Protein AF-A0A8J7GPW2-F1 (afdb_monomer)

pLDDT: mean 76.75, std 20.21, range [40.91, 94.44]

Organism: NCBI:txid619741

Nearest PDB structures (foldseek):
  8rkc-assembly1_B  TM=3.381E-01  e=9.213E+00  Pseudomonas phage JBD30
  4njc-assembly1_A  TM=2.355E-01  e=5.755E+00  Geobacillus stearothermophilus

Mean predicted aligned error: 12.96 Å

Secondary structure (DSSP, 8-state):
-EEEESS-EEEEETTEEEEE-TT-EEEHHHHHHHHHTT-SEEETTS-----------------------

Solvent-accessible surface area (backbone atoms only — not comparable to full-atom values): 4519 Å² total; per-residue (Å²): 96,38,22,27,25,70,48,67,48,74,46,83,53,96,96,38,80,46,78,41,48,56,68,37,76,39,54,47,70,62,23,47,48,37,59,77,71,65,47,69,54,46,60,61,90,53,77,71,80,67,76,76,82,60,77,79,77,78,81,85,86,79,89,87,84,85,88,89,134

Sequence (69 aa):
MRVTAREAFSAYFQYQVHQLAAGQQVDGDLADYLLASGAPVDPEGGDQPRRRGRPAKDKESARAAPGDG

Structure (mmCIF, N/CA/C/O backbone):
data_AF-A0A8J7GPW2-F1
#
_entry.id   AF-A0A8J7GPW2-F1
#
loop_
_atom_site.group_PDB
_atom_site.id
_atom_site.type_symbol
_atom_site.label_atom_id
_atom_site.label_alt_id
_atom_site.label_comp_id
_atom_site.label_asym_id
_atom_site.label_entity_id
_atom_site.label_seq_id
_atom_site.pdbx_PDB_ins_code
_atom_site.Cartn_x
_atom_site.Cartn_y
_atom_site.Cartn_z
_atom_site.occupancy
_atom_site.B_iso_or_equiv
_atom_site.auth_seq_id
_atom_site.auth_comp_id
_atom_site.auth_asym_id
_atom_site.auth_atom_id
_atom_site.pdbx_PDB_model_num
ATOM 1 N N . MET A 1 1 ? 4.117 -8.653 -5.687 1.00 82.62 1 MET A N 1
ATOM 2 C CA . MET A 1 1 ? 4.018 -7.192 -5.882 1.00 82.62 1 MET A CA 1
ATOM 3 C C . MET A 1 1 ? 4.870 -6.509 -4.818 1.00 82.62 1 MET A C 1
ATOM 5 O O . MET A 1 1 ? 4.877 -7.008 -3.697 1.00 82.62 1 MET A O 1
ATOM 9 N N . ARG A 1 2 ? 5.586 -5.426 -5.139 1.00 90.06 2 ARG A N 1
ATOM 10 C CA . ARG A 1 2 ? 6.262 -4.569 -4.150 1.00 90.06 2 ARG A CA 1
ATOM 11 C C . ARG A 1 2 ? 5.959 -3.109 -4.472 1.00 90.06 2 ARG A C 1
ATOM 13 O O . ARG A 1 2 ? 5.938 -2.736 -5.642 1.00 90.06 2 ARG A O 1
ATOM 20 N N . VAL A 1 3 ? 5.692 -2.307 -3.451 1.00 91.88 3 VAL A N 1
ATOM 21 C CA . VAL A 1 3 ? 5.421 -0.873 -3.569 1.00 91.88 3 VAL A CA 1
ATOM 22 C C . VAL A 1 3 ? 6.207 -0.101 -2.512 1.00 91.88 3 VAL A C 1
ATOM 24 O O . VAL A 1 3 ? 6.526 -0.634 -1.454 1.00 91.88 3 VAL A O 1
ATOM 27 N N . THR A 1 4 ? 6.496 1.163 -2.783 1.00 94.12 4 THR A N 1
ATOM 28 C CA . THR A 1 4 ? 7.148 2.093 -1.861 1.00 94.12 4 THR A CA 1
ATOM 29 C C . THR A 1 4 ? 6.173 3.203 -1.508 1.00 94.12 4 THR A C 1
ATOM 31 O O . THR A 1 4 ? 5.670 3.889 -2.395 1.00 94.12 4 THR A O 1
ATOM 34 N N . ALA A 1 5 ? 5.891 3.408 -0.226 1.00 92.62 5 ALA A N 1
ATOM 35 C CA . ALA A 1 5 ? 5.050 4.514 0.221 1.00 92.62 5 ALA A CA 1
ATOM 36 C C . ALA A 1 5 ? 5.682 5.865 -0.152 1.00 92.62 5 ALA A C 1
ATOM 38 O O . ALA A 1 5 ? 6.839 6.128 0.166 1.00 92.62 5 ALA A O 1
ATOM 39 N N . ARG A 1 6 ? 4.935 6.735 -0.836 1.00 91.06 6 ARG A N 1
ATOM 40 C CA . ARG A 1 6 ? 5.413 8.062 -1.266 1.00 91.06 6 ARG A CA 1
ATOM 41 C C . ARG A 1 6 ? 5.424 9.066 -0.117 1.00 91.06 6 ARG A C 1
ATOM 43 O O . ARG A 1 6 ? 6.269 9.953 -0.085 1.00 91.06 6 ARG A O 1
ATOM 50 N N . GLU A 1 7 ? 4.504 8.906 0.824 1.00 93.06 7 GLU A N 1
ATOM 51 C CA . GLU A 1 7 ? 4.361 9.726 2.026 1.00 93.06 7 GLU A CA 1
ATOM 52 C C . GLU A 1 7 ? 3.983 8.849 3.224 1.00 93.06 7 GLU A C 1
ATOM 54 O O . GLU A 1 7 ? 3.734 7.655 3.065 1.00 93.06 7 GLU A O 1
ATOM 59 N N . ALA A 1 8 ? 3.984 9.421 4.429 1.00 94.19 8 ALA A N 1
ATOM 60 C CA . ALA A 1 8 ? 3.578 8.692 5.623 1.00 94.19 8 ALA A CA 1
ATOM 61 C C . ALA A 1 8 ? 2.047 8.644 5.723 1.00 94.19 8 ALA A C 1
ATOM 63 O O . ALA A 1 8 ? 1.399 9.690 5.724 1.00 94.19 8 ALA A O 1
ATOM 64 N N . PHE A 1 9 ? 1.465 7.450 5.830 1.00 93.81 9 PHE A N 1
ATOM 65 C CA . PHE A 1 9 ? 0.016 7.279 5.952 1.00 93.81 9 PHE A CA 1
ATOM 66 C C . PHE A 1 9 ? -0.359 5.991 6.685 1.00 93.81 9 PHE A C 1
ATOM 68 O O . PHE A 1 9 ? 0.457 5.093 6.889 1.00 93.81 9 PHE A O 1
ATOM 75 N N . SER A 1 10 ? -1.629 5.905 7.072 1.00 93.25 10 SER A N 1
ATOM 76 C CA . SER A 1 10 ? -2.211 4.728 7.712 1.00 93.25 10 SER A CA 1
ATOM 77 C C . SER A 1 10 ? -3.144 4.025 6.735 1.00 93.25 10 SER A C 1
ATOM 79 O O . SER A 1 10 ? -4.115 4.621 6.273 1.00 93.25 10 SER A O 1
ATOM 81 N N . ALA A 1 11 ? -2.872 2.759 6.436 1.00 91.44 11 ALA A N 1
ATOM 82 C CA . ALA A 1 11 ? -3.730 1.917 5.614 1.00 91.44 11 ALA A CA 1
ATOM 83 C C . ALA A 1 11 ? -4.548 0.974 6.496 1.00 91.44 11 ALA A C 1
ATOM 85 O O . ALA A 1 11 ? -4.009 0.354 7.412 1.00 91.44 11 ALA A O 1
ATOM 86 N N . TYR A 1 12 ? -5.841 0.835 6.212 1.00 93.38 12 TYR A N 1
ATOM 87 C CA . TYR A 1 12 ? -6.665 -0.177 6.864 1.00 93.38 12 TYR A CA 1
ATOM 88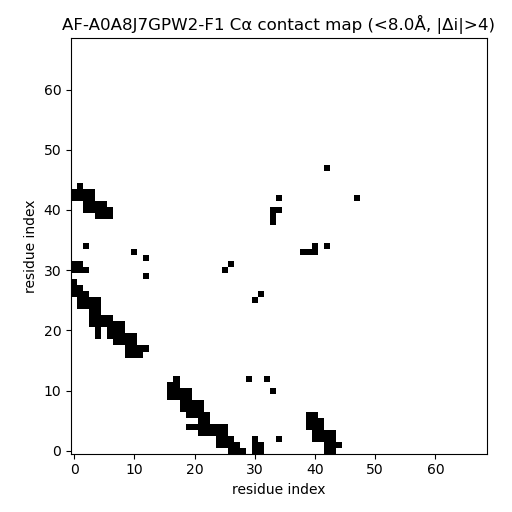 C C . TYR A 1 12 ? -6.649 -1.453 6.028 1.00 93.38 12 TYR A C 1
ATOM 90 O O . TYR A 1 12 ? -7.138 -1.445 4.899 1.00 93.38 12 TYR A O 1
ATOM 98 N N . PHE A 1 13 ? -6.076 -2.528 6.559 1.00 93.00 13 PHE A N 1
ATOM 99 C CA . PHE A 1 13 ? -5.943 -3.812 5.875 1.00 93.00 13 PHE A CA 1
ATOM 100 C C . PHE A 1 13 ? -6.157 -4.953 6.873 1.00 93.00 13 PHE A C 1
ATOM 102 O O . PHE A 1 13 ? -5.653 -4.903 7.989 1.00 93.00 13 PHE A O 1
ATOM 109 N N . GLN A 1 14 ? -6.956 -5.959 6.501 1.00 91.81 14 GLN A N 1
ATOM 110 C CA . GLN A 1 14 ? -7.312 -7.098 7.367 1.00 91.81 14 GLN A CA 1
ATOM 111 C C . GLN A 1 14 ? -7.752 -6.707 8.791 1.00 91.81 14 GLN A C 1
ATOM 113 O O . GLN A 1 14 ? -7.330 -7.298 9.781 1.00 91.81 14 GLN A O 1
ATOM 118 N N . TYR A 1 15 ? -8.618 -5.698 8.894 1.00 93.38 15 TYR A N 1
ATOM 119 C CA . TYR A 1 15 ? -9.120 -5.170 10.167 1.00 93.38 15 TYR A CA 1
ATOM 120 C C . TYR A 1 15 ? -8.048 -4.564 11.094 1.00 93.38 15 TYR A C 1
ATOM 122 O O . TYR A 1 15 ? -8.328 -4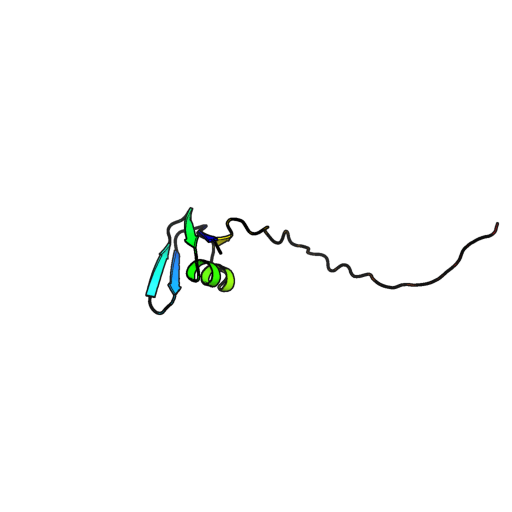.282 12.260 1.00 93.38 15 TYR A O 1
ATOM 130 N N . GLN A 1 16 ? -6.839 -4.323 10.584 1.00 91.81 16 GLN A N 1
ATOM 131 C CA . GLN A 1 16 ? -5.739 -3.687 11.299 1.00 91.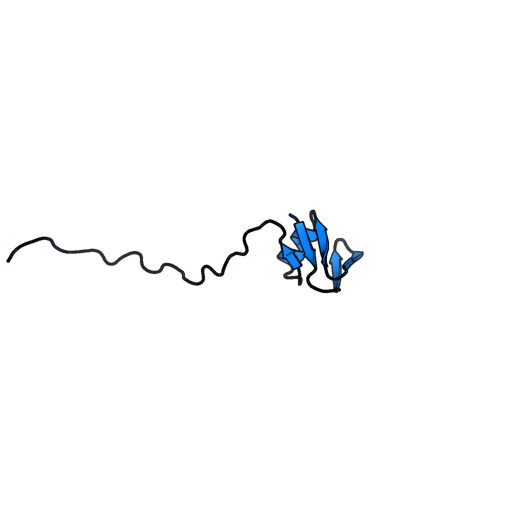81 16 GLN A CA 1
ATOM 132 C C . GLN A 1 16 ? -5.290 -2.403 10.597 1.00 91.81 16 GLN A C 1
ATOM 134 O O . GLN A 1 16 ? -5.405 -2.247 9.380 1.00 91.81 16 GLN A O 1
ATOM 139 N N . VAL A 1 17 ? -4.780 -1.458 11.388 1.00 93.12 17 VAL A N 1
ATOM 140 C CA . VAL A 1 17 ? -4.179 -0.223 10.877 1.00 93.12 17 VAL A CA 1
ATOM 141 C C . VAL A 1 17 ? -2.684 -0.456 10.687 1.00 93.12 17 VAL A C 1
ATOM 143 O O . VAL A 1 17 ? -1.955 -0.649 11.658 1.00 93.12 17 VAL A O 1
ATOM 146 N N . HIS A 1 18 ? -2.227 -0.391 9.442 1.00 92.81 18 HIS A N 1
ATOM 147 C CA . HIS A 1 18 ? -0.817 -0.431 9.079 1.00 92.81 18 HIS A CA 1
ATOM 148 C C . HIS A 1 18 ? -0.299 0.991 8.883 1.00 92.81 18 HIS A C 1
ATOM 150 O O . HIS A 1 18 ? -0.711 1.685 7.955 1.00 92.81 18 HIS A O 1
ATOM 156 N N . GLN A 1 19 ? 0.603 1.424 9.761 1.00 93.50 19 GLN A N 1
ATOM 157 C CA . GLN A 1 19 ? 1.285 2.709 9.629 1.00 93.50 19 GLN A CA 1
ATOM 158 C C . GLN A 1 19 ? 2.510 2.540 8.735 1.00 93.50 19 GLN A C 1
ATOM 160 O O . GLN A 1 19 ? 3.382 1.715 9.010 1.00 93.50 19 GLN A O 1
ATOM 165 N N . LEU A 1 20 ? 2.552 3.317 7.660 1.00 94.44 20 LEU A N 1
ATOM 166 C CA . LEU A 1 20 ? 3.623 3.312 6.678 1.00 94.44 20 LEU A CA 1
ATOM 167 C C . LEU A 1 20 ? 4.344 4.652 6.738 1.00 94.44 20 LEU A C 1
ATOM 169 O O . LEU A 1 20 ? 3.708 5.706 6.728 1.00 94.44 20 LEU A O 1
ATOM 173 N N . ALA A 1 21 ? 5.670 4.614 6.806 1.00 94.19 21 ALA A N 1
ATOM 174 C CA . ALA A 1 21 ? 6.513 5.794 6.693 1.00 94.19 21 ALA A CA 1
ATOM 175 C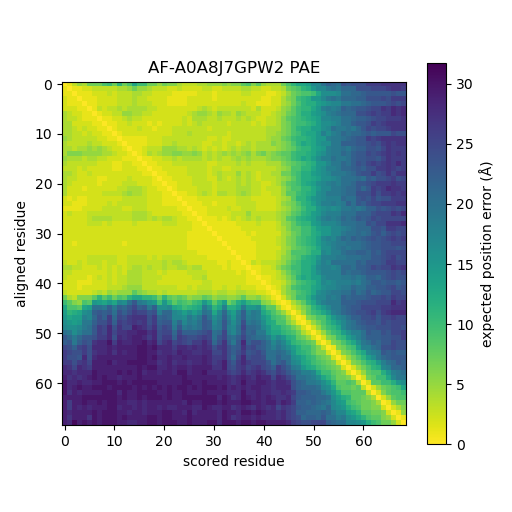 C . ALA A 1 21 ? 6.764 6.152 5.221 1.00 94.19 21 ALA A C 1
ATOM 177 O O . ALA A 1 21 ? 6.727 5.297 4.337 1.00 94.19 21 ALA A O 1
ATOM 178 N N . ALA A 1 22 ? 7.083 7.419 4.958 1.00 93.31 22 ALA A N 1
ATOM 179 C CA . ALA A 1 22 ? 7.533 7.838 3.635 1.00 93.31 22 ALA A CA 1
ATOM 180 C C . ALA A 1 22 ? 8.810 7.072 3.240 1.00 93.31 22 ALA A C 1
ATOM 182 O O . ALA A 1 22 ? 9.763 6.997 4.015 1.00 93.31 22 ALA A O 1
ATOM 183 N N . GLY A 1 23 ? 8.822 6.493 2.042 1.00 91.94 23 GLY A N 1
ATOM 184 C CA . GLY A 1 23 ? 9.896 5.635 1.542 1.00 91.94 23 GLY A CA 1
ATOM 185 C C . GLY A 1 23 ? 9.862 4.195 2.063 1.00 91.94 23 GLY A C 1
ATOM 186 O O . GLY A 1 23 ? 10.751 3.415 1.728 1.00 91.94 23 GLY A O 1
ATOM 187 N N . GLN A 1 24 ? 8.866 3.811 2.867 1.00 93.38 24 GLN A N 1
ATOM 188 C CA . GLN A 1 24 ? 8.759 2.444 3.368 1.00 93.38 24 GLN A CA 1
ATOM 189 C C . GLN A 1 24 ? 8.357 1.487 2.244 1.00 93.38 24 GLN A C 1
ATOM 191 O O . GLN A 1 24 ? 7.322 1.667 1.598 1.00 93.38 24 GLN A O 1
ATOM 196 N N . GLN A 1 25 ? 9.171 0.452 2.040 1.00 92.62 25 GLN A N 1
ATOM 197 C CA . GLN A 1 25 ? 8.853 -0.638 1.127 1.00 92.62 25 GLN A CA 1
ATOM 198 C C . GLN A 1 25 ? 7.854 -1.595 1.771 1.00 92.62 25 GLN A C 1
ATOM 200 O O . GLN A 1 25 ? 7.976 -1.964 2.941 1.00 92.62 25 GLN A O 1
ATOM 205 N N . VAL A 1 26 ? 6.871 -1.997 0.981 1.00 92.31 26 VAL A N 1
ATOM 206 C CA . VAL A 1 26 ? 5.811 -2.924 1.352 1.00 92.31 26 VAL A CA 1
ATOM 207 C C . VAL A 1 26 ? 5.686 -3.958 0.246 1.00 92.31 26 VAL A C 1
ATOM 209 O O . VAL A 1 26 ? 5.674 -3.613 -0.937 1.00 92.31 26 VAL A O 1
ATOM 212 N N . ASP A 1 27 ? 5.585 -5.229 0.610 1.00 93.44 27 ASP A N 1
ATOM 213 C CA . ASP A 1 27 ? 5.411 -6.334 -0.329 1.00 93.44 27 ASP A CA 1
ATOM 214 C C . ASP A 1 27 ? 4.190 -7.207 0.013 1.00 93.44 27 ASP A C 1
ATOM 216 O O . ASP A 1 27 ? 3.491 -6.981 1.004 1.00 93.44 27 ASP A O 1
ATOM 220 N N . GLY A 1 28 ? 3.888 -8.156 -0.875 1.00 91.75 28 GLY A N 1
ATOM 221 C CA . GLY A 1 28 ? 2.792 -9.115 -0.707 1.00 91.75 28 GLY A CA 1
ATOM 222 C C . GLY A 1 28 ? 1.396 -8.522 -0.935 1.00 91.75 28 GLY A C 1
ATOM 223 O O . GLY A 1 28 ? 1.233 -7.571 -1.702 1.00 91.75 28 GLY A O 1
ATOM 224 N N . ASP A 1 29 ? 0.387 -9.099 -0.277 1.00 93.62 29 ASP A N 1
ATOM 225 C CA . ASP A 1 29 ? -1.019 -8.677 -0.379 1.00 93.62 29 ASP A CA 1
ATOM 226 C C . ASP A 1 29 ? -1.254 -7.234 0.069 1.00 93.62 29 ASP A C 1
ATOM 228 O O . ASP A 1 29 ? -2.094 -6.544 -0.501 1.00 93.62 29 ASP A O 1
ATOM 232 N N . LEU A 1 30 ? -0.500 -6.742 1.060 1.00 92.25 30 LEU A N 1
ATOM 233 C CA . LEU A 1 30 ? -0.615 -5.345 1.474 1.00 92.25 30 LEU A CA 1
ATOM 234 C C . LEU A 1 30 ? -0.176 -4.417 0.333 1.00 92.25 30 LEU A C 1
ATOM 236 O O . LEU A 1 30 ? -0.831 -3.414 0.079 1.00 92.25 30 LEU A O 1
ATOM 240 N N . ALA A 1 31 ? 0.884 -4.763 -0.400 1.00 92.31 31 ALA A N 1
ATOM 241 C CA . ALA A 1 31 ? 1.329 -3.988 -1.556 1.00 92.31 31 ALA A CA 1
ATOM 242 C C . ALA A 1 31 ? 0.303 -3.991 -2.701 1.00 92.31 31 ALA A C 1
ATOM 244 O O . ALA A 1 31 ? 0.074 -2.950 -3.318 1.00 92.31 31 ALA A O 1
ATOM 245 N N . ASP A 1 32 ? -0.322 -5.141 -2.965 1.00 92.19 32 ASP A N 1
ATOM 246 C CA . ASP A 1 32 ? -1.396 -5.275 -3.958 1.00 92.19 32 ASP A CA 1
ATOM 247 C C . ASP A 1 32 ? -2.624 -4.438 -3.573 1.00 92.19 32 ASP A C 1
ATOM 249 O O . ASP A 1 32 ? -3.095 -3.616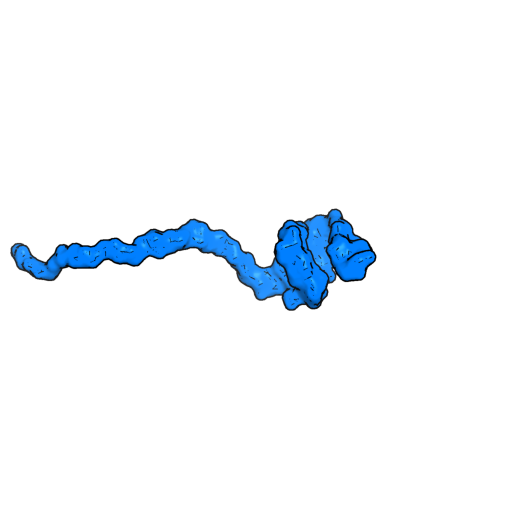 -4.359 1.00 92.19 32 ASP A O 1
ATOM 253 N N . TYR A 1 33 ? -3.059 -4.543 -2.315 1.00 93.06 33 TYR A N 1
ATOM 254 C CA . TYR A 1 33 ? -4.159 -3.759 -1.765 1.00 93.06 33 TYR A CA 1
ATOM 255 C C . TYR A 1 33 ? -3.897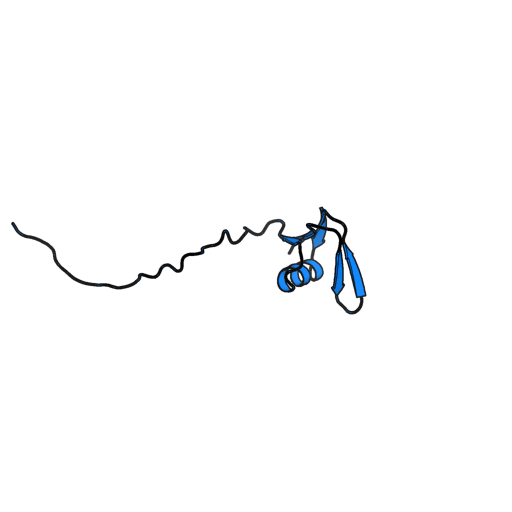 -2.253 -1.834 1.00 93.06 33 TYR A C 1
ATOM 257 O O . TYR A 1 33 ? -4.772 -1.495 -2.247 1.00 93.06 33 TYR A O 1
ATOM 265 N N . LEU A 1 34 ? -2.698 -1.802 -1.459 1.00 92.19 34 LEU A N 1
ATOM 266 C CA . LEU A 1 34 ? -2.325 -0.387 -1.521 1.00 92.19 34 LEU A CA 1
ATOM 267 C C . LEU A 1 34 ? -2.374 0.142 -2.955 1.00 92.19 34 LEU A C 1
ATOM 269 O O . LEU A 1 34 ? -2.885 1.240 -3.185 1.00 92.19 34 LEU A O 1
ATOM 273 N N . LEU A 1 35 ? -1.895 -0.645 -3.921 1.00 90.25 35 LEU A N 1
ATOM 274 C CA . LEU A 1 35 ? -1.979 -0.285 -5.331 1.00 90.25 35 LEU A CA 1
ATOM 275 C C . LEU A 1 35 ? -3.440 -0.235 -5.809 1.00 90.25 35 LEU A C 1
ATOM 277 O O . LEU A 1 35 ? -3.850 0.751 -6.420 1.00 90.25 35 LEU A O 1
ATOM 281 N N . ALA A 1 36 ? -4.232 -1.266 -5.511 1.00 90.94 36 ALA A N 1
ATOM 282 C CA . ALA A 1 36 ? -5.631 -1.374 -5.923 1.00 90.94 36 ALA A CA 1
ATOM 283 C C . ALA A 1 36 ? -6.522 -0.297 -5.281 1.00 90.94 36 ALA A C 1
ATOM 285 O O . ALA A 1 36 ? -7.434 0.225 -5.921 1.00 90.94 36 ALA A O 1
ATOM 286 N N . SER A 1 37 ? -6.231 0.076 -4.035 1.00 90.19 37 SER A N 1
ATOM 287 C CA . SER A 1 37 ? -6.924 1.132 -3.294 1.00 90.19 37 SER A CA 1
ATOM 288 C C . SER A 1 37 ? -6.549 2.543 -3.766 1.00 90.19 37 SER A C 1
ATOM 290 O O . SER A 1 37 ? -7.158 3.509 -3.304 1.00 90.19 37 SER A O 1
ATOM 292 N N . GLY A 1 38 ? -5.547 2.693 -4.639 1.00 89.25 38 GLY A N 1
ATOM 293 C CA . GLY A 1 38 ? -5.048 4.000 -5.072 1.00 89.25 38 GLY A CA 1
ATOM 294 C C . GLY A 1 38 ? -4.318 4.766 -3.967 1.00 89.25 38 GLY A C 1
ATOM 295 O O . GLY A 1 38 ? -4.309 5.998 -3.975 1.00 89.25 38 GLY A O 1
ATOM 296 N N . ALA A 1 39 ? -3.731 4.054 -3.002 1.00 90.75 39 ALA A N 1
ATOM 297 C CA . ALA A 1 39 ? -2.911 4.658 -1.961 1.00 90.75 39 ALA A CA 1
ATOM 298 C C . ALA A 1 39 ? -1.687 5.369 -2.579 1.00 90.75 39 ALA A C 1
ATOM 300 O O . ALA A 1 39 ? -1.266 5.019 -3.688 1.00 90.75 39 ALA A O 1
ATOM 301 N N . PRO A 1 40 ? -1.081 6.352 -1.885 1.00 91.25 40 PRO A N 1
ATOM 302 C CA . PRO A 1 40 ? 0.080 7.082 -2.388 1.00 91.25 40 PRO A CA 1
ATOM 303 C C . PRO A 1 40 ?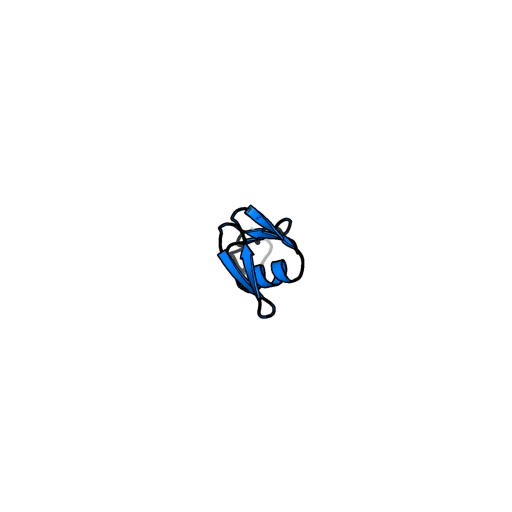 1.344 6.210 -2.310 1.00 91.25 40 PRO A C 1
ATOM 305 O O . PRO A 1 40 ? 2.237 6.442 -1.500 1.00 91.25 40 PRO A O 1
ATOM 308 N N . VAL A 1 41 ? 1.425 5.187 -3.157 1.00 92.00 41 VAL A N 1
ATOM 309 C CA . VAL A 1 41 ? 2.538 4.238 -3.253 1.00 92.00 41 VAL A CA 1
ATOM 310 C C . VAL A 1 41 ? 3.084 4.192 -4.682 1.00 92.00 41 VAL A C 1
ATOM 312 O O . VAL A 1 41 ? 2.361 4.461 -5.640 1.00 92.00 41 VAL A O 1
ATOM 315 N N . ASP A 1 42 ? 4.366 3.878 -4.829 1.00 91.19 42 ASP A N 1
ATOM 316 C CA . ASP A 1 42 ? 5.057 3.717 -6.108 1.00 91.19 42 ASP A CA 1
ATOM 317 C C . ASP A 1 42 ? 5.428 2.236 -6.307 1.00 91.19 42 ASP A C 1
ATOM 319 O O . ASP A 1 42 ? 6.078 1.664 -5.432 1.00 91.19 42 ASP A O 1
ATOM 323 N N . PRO A 1 43 ? 4.986 1.561 -7.380 1.00 88.69 43 PRO A N 1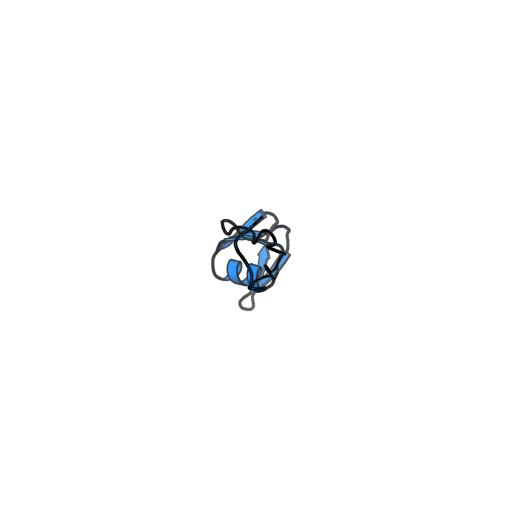
ATOM 324 C CA . PRO A 1 43 ? 5.293 0.150 -7.589 1.00 88.69 43 PRO A CA 1
ATOM 325 C C . PRO A 1 43 ? 6.776 -0.056 -7.925 1.00 88.69 43 PRO A C 1
ATOM 327 O O . PRO A 1 43 ? 7.254 0.362 -8.977 1.00 88.69 43 PRO A O 1
ATOM 330 N N . GLU A 1 44 ? 7.506 -0.778 -7.072 1.00 77.81 44 GLU A N 1
ATOM 331 C CA . GLU A 1 44 ? 8.878 -1.179 -7.381 1.00 77.81 44 GLU A CA 1
ATOM 332 C C . GLU A 1 44 ? 8.866 -2.339 -8.382 1.00 77.81 44 GLU A C 1
ATOM 334 O O . GLU A 1 44 ? 8.492 -3.467 -8.059 1.00 77.81 44 GLU A O 1
ATOM 339 N N . GLY A 1 45 ? 9.292 -2.057 -9.615 1.00 64.44 45 GLY A N 1
ATOM 340 C CA . GLY A 1 45 ? 9.535 -3.072 -10.647 1.00 64.44 45 GLY A CA 1
ATOM 341 C C . GLY A 1 45 ? 8.388 -3.319 -11.628 1.00 64.44 45 GLY A C 1
ATOM 342 O O . GLY A 1 45 ? 8.516 -4.175 -12.500 1.00 64.44 45 GLY A O 1
ATOM 343 N N . GLY A 1 46 ? 7.294 -2.567 -11.539 1.00 54.12 46 GLY A N 1
ATOM 344 C CA . GLY A 1 46 ? 6.262 -2.539 -12.568 1.00 54.12 46 GLY A CA 1
ATOM 345 C C . GLY A 1 46 ? 6.348 -1.224 -13.309 1.00 54.12 46 GLY A C 1
ATOM 346 O O . GLY A 1 46 ? 5.973 -0.206 -12.737 1.00 54.12 46 GLY A O 1
ATOM 347 N N . ASP A 1 47 ? 6.870 -1.272 -14.539 1.00 50.53 47 ASP A N 1
ATOM 348 C CA . ASP A 1 47 ? 6.639 -0.306 -15.615 1.00 50.53 47 ASP A CA 1
ATOM 349 C C . ASP A 1 47 ? 5.433 0.562 -15.259 1.00 50.53 47 ASP A C 1
ATOM 351 O O . ASP A 1 47 ? 4.299 0.070 -15.250 1.00 50.53 47 ASP A O 1
ATOM 355 N N . GLN A 1 48 ? 5.674 1.826 -14.872 1.00 49.19 48 GLN A N 1
ATOM 356 C CA . GLN A 1 48 ? 4.591 2.799 -14.876 1.00 49.19 48 GLN A CA 1
ATOM 357 C C . GLN A 1 48 ? 3.850 2.525 -16.180 1.00 49.19 48 GLN A C 1
ATOM 359 O O . GLN A 1 48 ? 4.523 2.512 -17.218 1.00 49.19 48 GLN A O 1
ATOM 364 N N . PRO A 1 49 ? 2.522 2.330 -16.198 1.00 53.19 49 PRO A N 1
ATOM 365 C CA . PRO A 1 49 ? 1.807 2.571 -17.423 1.00 53.19 49 PRO A CA 1
ATOM 366 C C . PRO A 1 49 ? 2.029 4.060 -17.680 1.00 53.19 49 PRO A C 1
ATOM 368 O O . PRO A 1 49 ? 1.233 4.905 -17.270 1.00 53.19 49 PRO A O 1
ATOM 371 N N . ARG A 1 50 ? 3.160 4.403 -18.326 1.00 54.06 50 ARG A N 1
ATOM 372 C CA . ARG A 1 50 ? 3.357 5.622 -19.087 1.00 54.06 50 ARG A CA 1
ATOM 373 C C . ARG A 1 50 ? 2.058 5.710 -19.812 1.00 54.06 50 ARG A C 1
ATOM 375 O O . ARG A 1 50 ? 1.801 4.842 -20.642 1.00 54.06 50 ARG A O 1
ATOM 382 N N . ARG A 1 51 ? 1.232 6.668 -19.391 1.00 55.00 51 ARG A N 1
ATOM 383 C CA . ARG A 1 51 ? -0.061 6.992 -19.967 1.00 55.00 51 ARG A CA 1
ATOM 384 C C . ARG A 1 51 ? 0.029 6.668 -21.449 1.00 55.00 51 ARG A C 1
ATOM 386 O O . ARG A 1 51 ? 0.491 7.494 -22.232 1.00 55.00 51 ARG A O 1
ATOM 393 N N . ARG A 1 52 ? -0.428 5.481 -21.860 1.00 51.94 52 ARG A N 1
ATOM 394 C CA . ARG A 1 52 ? -0.703 5.184 -23.262 1.00 51.94 52 ARG A CA 1
ATOM 395 C C . ARG A 1 52 ? -2.063 5.815 -23.514 1.00 51.94 52 ARG A C 1
ATOM 397 O O . ARG A 1 52 ? -3.025 5.184 -23.924 1.00 51.94 52 ARG A O 1
ATOM 404 N N . GLY A 1 53 ? -2.128 7.108 -23.193 1.00 47.44 53 GLY A N 1
ATOM 405 C CA . GLY A 1 53 ? -3.136 8.051 -23.599 1.00 47.44 53 GLY A CA 1
ATOM 406 C C . GLY A 1 53 ? -2.908 8.314 -25.072 1.00 47.44 53 GLY A C 1
ATOM 407 O O . GLY A 1 53 ? -2.459 9.379 -25.468 1.00 47.44 53 GLY A O 1
ATOM 408 N N . ARG A 1 54 ? -3.187 7.295 -25.872 1.00 46.72 54 ARG A N 1
ATOM 409 C CA . ARG A 1 54 ? -4.009 7.437 -27.056 1.00 46.72 54 ARG A CA 1
ATOM 410 C C . ARG A 1 54 ? -4.568 6.053 -27.351 1.00 46.72 54 ARG A C 1
ATOM 412 O O . ARG A 1 54 ? -3.777 5.150 -27.635 1.00 46.72 54 ARG A O 1
ATOM 419 N N . PRO A 1 55 ? -5.896 5.850 -27.308 1.00 48.41 55 PRO A N 1
ATOM 420 C CA . PRO A 1 55 ? -6.448 4.771 -28.101 1.00 48.41 55 PRO A CA 1
ATOM 421 C C . PRO A 1 55 ? -5.978 5.023 -29.534 1.00 48.41 55 PRO A C 1
ATOM 423 O O . PRO A 1 55 ? -6.234 6.090 -30.087 1.00 48.41 55 PRO A O 1
ATOM 426 N N . ALA A 1 56 ? -5.272 4.066 -30.127 1.00 50.47 56 ALA A N 1
ATOM 427 C CA . ALA A 1 56 ? -5.166 3.989 -31.573 1.00 50.47 56 ALA A CA 1
ATOM 428 C C . ALA A 1 56 ? -6.555 3.593 -32.120 1.00 50.47 56 ALA A C 1
ATOM 430 O O . ALA A 1 56 ? -6.773 2.466 -32.548 1.00 50.47 56 ALA A O 1
ATOM 431 N N . LYS A 1 57 ? -7.527 4.511 -32.030 1.00 50.81 57 LYS A N 1
ATOM 432 C CA . LYS A 1 57 ? -8.341 4.831 -33.204 1.00 50.81 57 LYS A CA 1
ATOM 433 C C . LYS A 1 57 ? -7.315 5.468 -34.146 1.00 50.81 57 LYS A C 1
ATOM 435 O O . LYS A 1 57 ? -6.621 6.379 -33.718 1.00 50.81 57 LYS A O 1
ATOM 440 N N . ASP A 1 58 ? -6.970 4.882 -35.280 1.00 51.59 58 ASP A N 1
ATOM 441 C CA . ASP A 1 58 ? -7.887 4.430 -36.310 1.00 51.59 58 ASP A CA 1
ATOM 442 C C . ASP A 1 58 ? -7.402 3.112 -36.938 1.00 51.59 58 ASP A C 1
ATOM 444 O O . ASP A 1 58 ? -6.374 3.053 -37.612 1.00 51.59 58 ASP A O 1
ATOM 448 N N . LYS A 1 59 ? -8.172 2.038 -36.739 1.00 50.06 59 LYS A N 1
ATOM 449 C CA . LYS A 1 59 ? -8.324 1.017 -37.775 1.00 50.06 59 LYS A CA 1
ATOM 450 C C . LYS A 1 59 ? -9.472 1.485 -38.666 1.00 50.06 59 LYS A C 1
ATOM 452 O O . LYS A 1 59 ? -10.520 1.848 -38.144 1.00 50.06 59 LYS A O 1
ATOM 457 N N . GLU A 1 60 ? -9.262 1.356 -39.972 1.00 49.38 60 GLU A N 1
ATOM 458 C CA . GLU A 1 60 ? -10.290 1.308 -41.018 1.00 49.38 60 GLU A CA 1
ATOM 459 C C . GLU A 1 60 ? -10.737 2.647 -41.635 1.00 49.38 60 GLU A C 1
ATOM 461 O O . GLU A 1 60 ? -11.773 3.226 -41.326 1.00 49.38 60 GLU A O 1
ATOM 466 N N . SER A 1 61 ? -10.009 3.063 -42.67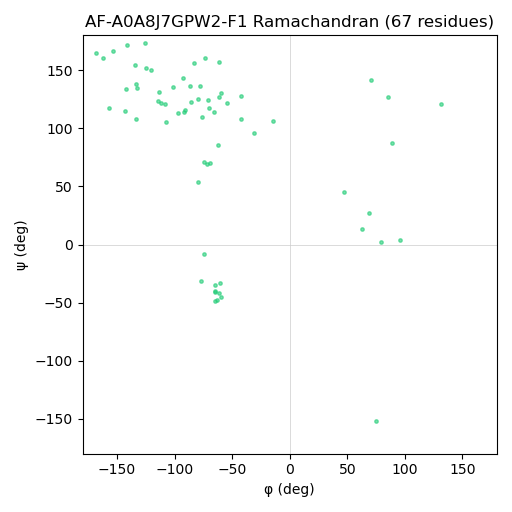0 1.00 45.16 61 SER A N 1
ATOM 467 C CA . SER A 1 61 ? -10.669 3.373 -43.940 1.00 45.16 61 SER A CA 1
ATOM 468 C C . SER A 1 61 ? -9.874 2.727 -45.066 1.00 45.16 61 SER A C 1
ATOM 470 O O . SER A 1 61 ? -8.734 3.078 -45.355 1.00 45.16 61 SER A O 1
ATOM 472 N N . ALA A 1 62 ? -10.479 1.677 -45.606 1.00 52.72 62 ALA A N 1
ATOM 473 C CA . ALA A 1 62 ? -10.028 0.909 -46.746 1.00 52.72 62 ALA A CA 1
ATOM 474 C C . ALA A 1 62 ? -10.230 1.670 -48.071 1.00 52.72 62 ALA A C 1
ATOM 476 O O . ALA A 1 62 ? -11.133 2.498 -48.162 1.00 52.72 62 ALA A O 1
ATOM 477 N N . ARG A 1 63 ? -9.486 1.218 -49.103 1.00 48.28 63 ARG A N 1
ATOM 478 C CA . ARG A 1 63 ? -9.662 1.443 -50.565 1.00 48.28 63 ARG A CA 1
ATOM 479 C C . ARG A 1 63 ? -9.373 2.868 -51.053 1.00 48.28 63 ARG A C 1
ATOM 481 O O . ARG A 1 63 ? -9.762 3.823 -50.412 1.00 48.28 63 ARG A O 1
ATOM 488 N N . ALA A 1 64 ? -8.770 3.144 -52.207 1.00 46.12 64 ALA A N 1
ATOM 489 C CA . ALA A 1 64 ? -8.190 2.460 -53.376 1.00 46.12 64 ALA A CA 1
ATOM 490 C C . ALA A 1 64 ? -7.294 3.555 -54.043 1.00 46.12 64 ALA A C 1
ATOM 492 O O . ALA A 1 64 ? -7.480 4.725 -53.730 1.00 46.12 64 ALA A O 1
ATOM 493 N N . ALA A 1 65 ? -6.295 3.370 -54.904 1.00 54.03 65 ALA A N 1
ATOM 494 C CA . ALA A 1 65 ? -6.030 2.441 -55.995 1.00 54.03 65 ALA A CA 1
ATOM 495 C C . ALA A 1 65 ? -4.536 2.582 -56.409 1.00 54.03 65 ALA A C 1
ATOM 497 O O . ALA A 1 65 ? -3.908 3.580 -56.045 1.00 54.03 65 ALA A O 1
ATOM 498 N N . PRO A 1 66 ? -3.959 1.640 -57.178 1.00 55.47 66 PRO A N 1
ATOM 499 C CA . PRO A 1 66 ? -2.661 1.815 -57.820 1.00 55.47 66 PRO A CA 1
ATOM 500 C C . PRO A 1 66 ? -2.806 2.361 -59.254 1.00 55.47 66 PRO A C 1
ATOM 502 O O . PRO A 1 66 ? -3.681 1.913 -59.987 1.00 55.47 66 PRO A O 1
ATOM 505 N N . GLY A 1 67 ? -1.879 3.235 -59.657 1.00 46.16 67 GLY A N 1
ATOM 506 C CA . GLY A 1 67 ? -1.410 3.356 -61.044 1.00 46.16 67 GLY A CA 1
ATOM 507 C C . GLY A 1 67 ? -2.199 4.241 -62.019 1.00 46.16 67 GLY A C 1
ATOM 508 O O . GLY A 1 67 ? -3.386 4.035 -62.245 1.00 46.16 67 GLY A O 1
ATOM 509 N N . ASP A 1 68 ? -1.444 5.150 -62.643 1.00 40.91 68 ASP A N 1
ATOM 510 C CA . ASP A 1 68 ? -1.363 5.444 -64.089 1.00 40.91 68 ASP A CA 1
ATOM 511 C C . ASP A 1 68 ? -1.463 6.945 -64.415 1.00 40.91 68 ASP A C 1
ATOM 513 O O . ASP A 1 68 ? -2.425 7.622 -64.044 1.00 40.91 68 ASP A O 1
ATOM 517 N N . GLY A 1 69 ? -0.414 7.448 -65.073 1.00 42.97 69 GLY A N 1
ATOM 518 C CA . GLY A 1 69 ? -0.204 8.835 -65.490 1.00 42.97 69 GLY A CA 1
ATOM 519 C C . GLY A 1 69 ? 1.226 9.056 -65.960 1.00 42.97 69 GLY A C 1
ATOM 520 O O . GLY A 1 69 ? 2.123 9.026 -65.088 1.00 42.97 69 GLY A O 1
#

Radius of gyration: 22.13 Å; Cα contacts (8 Å, |Δi|>4): 85; chains: 1; bounding box: 21×19×77 Å

Foldseek 3Di:
DKKFAQAWDWDQDPNDTDTHHHRRMDDDPVRVCCVVVVHRIGDDPDDDVPPPPDPPPDDDDDDDDDDDD